Protein AF-W2TPI1-F1 (afdb_monomer_lite)

pLDDT: mean 89.03, std 9.7, range [40.72, 98.31]

Structure (mmCIF, N/CA/C/O backbone):
data_AF-W2TPI1-F1
#
_entry.id   AF-W2TPI1-F1
#
loop_
_atom_site.group_PDB
_atom_site.id
_atom_site.type_symbol
_atom_site.label_atom_id
_atom_site.label_alt_id
_atom_site.label_comp_id
_atom_site.label_asym_id
_atom_site.label_entity_id
_atom_site.label_seq_id
_atom_site.pdbx_PDB_ins_code
_atom_site.Cartn_x
_atom_site.Cartn_y
_atom_site.Cartn_z
_atom_site.occupancy
_atom_site.B_iso_or_equiv
_atom_site.auth_seq_id
_atom_site.auth_comp_id
_atom_site.auth_asym_id
_atom_site.auth_atom_id
_atom_site.pdbx_PDB_model_num
ATOM 1 N N . MET A 1 1 ? 25.985 5.304 -14.862 1.00 40.72 1 MET A N 1
ATOM 2 C CA . MET A 1 1 ? 26.281 6.284 -15.932 1.00 40.72 1 MET A CA 1
ATOM 3 C C . MET A 1 1 ? 27.671 6.125 -16.573 1.00 40.72 1 MET A C 1
ATOM 5 O O . MET A 1 1 ? 27.914 6.793 -17.560 1.00 40.72 1 MET A O 1
ATOM 9 N N . TYR A 1 2 ? 28.549 5.212 -16.125 1.00 42.78 2 TYR A N 1
ATOM 10 C CA . TYR A 1 2 ? 29.905 5.046 -16.693 1.00 42.78 2 TYR A CA 1
ATOM 11 C C . TYR A 1 2 ? 30.024 4.114 -17.921 1.00 42.78 2 TYR A C 1
ATOM 13 O O . TYR A 1 2 ? 31.105 3.983 -18.478 1.00 42.78 2 TYR A O 1
ATOM 21 N N . ASN A 1 3 ? 28.937 3.474 -18.370 1.00 53.00 3 ASN A N 1
ATOM 22 C CA . ASN A 1 3 ? 28.999 2.427 -19.406 1.00 53.00 3 ASN A CA 1
ATOM 23 C C . ASN A 1 3 ? 28.852 2.950 -20.853 1.00 53.00 3 ASN A C 1
ATOM 25 O O . ASN A 1 3 ? 29.109 2.226 -21.812 1.00 53.00 3 ASN A O 1
ATOM 29 N N . SER A 1 4 ? 28.423 4.204 -21.024 1.00 52.28 4 SER A N 1
ATOM 30 C CA . SER A 1 4 ? 28.173 4.788 -22.349 1.00 52.28 4 SER A CA 1
ATOM 31 C C . SER A 1 4 ? 29.467 5.218 -23.049 1.00 52.28 4 SER A C 1
ATOM 33 O O . SER A 1 4 ? 29.593 5.054 -24.251 1.00 52.28 4 SER A O 1
ATOM 35 N N . GLN A 1 5 ? 30.466 5.716 -22.314 1.00 49.81 5 GLN A N 1
ATOM 36 C CA . GLN A 1 5 ? 31.722 6.196 -22.912 1.00 49.81 5 GLN A CA 1
ATOM 37 C C . GLN A 1 5 ? 32.526 5.052 -23.562 1.00 49.81 5 GLN A C 1
ATOM 39 O O . GLN A 1 5 ? 32.970 5.167 -24.698 1.00 49.81 5 GLN A O 1
ATOM 44 N N . SER A 1 6 ? 32.618 3.912 -22.867 1.00 59.62 6 SER A N 1
ATOM 45 C CA . SER A 1 6 ? 33.344 2.716 -23.322 1.00 59.62 6 SER A CA 1
ATOM 46 C C . SER A 1 6 ? 32.688 2.034 -24.532 1.00 59.62 6 SER A C 1
ATOM 48 O O . SER A 1 6 ? 33.372 1.431 -25.356 1.00 59.62 6 SER A O 1
ATOM 50 N N . THR A 1 7 ? 31.368 2.163 -24.684 1.00 63.44 7 THR A N 1
ATOM 51 C CA . THR A 1 7 ? 30.638 1.612 -25.836 1.00 63.44 7 THR A CA 1
ATOM 52 C C . THR A 1 7 ? 30.792 2.480 -27.086 1.00 63.44 7 THR A C 1
ATOM 54 O O . THR A 1 7 ? 30.913 1.933 -28.180 1.00 63.44 7 THR A O 1
ATOM 57 N N . TYR A 1 8 ? 30.877 3.807 -26.940 1.00 63.84 8 TYR A N 1
ATOM 58 C CA . TYR A 1 8 ? 31.190 4.704 -28.058 1.00 63.84 8 TYR A CA 1
ATOM 59 C C . TYR A 1 8 ? 32.631 4.544 -28.557 1.00 63.84 8 TYR A C 1
ATOM 61 O O . TYR A 1 8 ? 32.827 4.460 -29.766 1.00 63.84 8 TYR A O 1
ATOM 69 N N . GLU A 1 9 ? 33.622 4.446 -27.663 1.00 70.31 9 GLU A N 1
ATOM 70 C CA . GLU A 1 9 ? 35.022 4.197 -28.056 1.00 70.31 9 GLU A CA 1
ATOM 71 C C . GLU A 1 9 ? 35.162 2.875 -28.825 1.00 70.31 9 GLU A C 1
ATOM 73 O O . GLU A 1 9 ? 35.742 2.840 -29.909 1.00 70.31 9 GLU A O 1
ATOM 78 N N . SER A 1 10 ? 34.506 1.813 -28.347 1.00 78.88 10 SER A N 1
ATOM 79 C CA . SER A 1 10 ? 34.467 0.528 -29.051 1.00 78.88 10 SER A CA 1
ATOM 80 C C . SER A 1 10 ? 33.809 0.617 -30.436 1.00 78.88 10 SER A C 1
ATOM 82 O O . SER A 1 10 ? 34.256 -0.055 -31.366 1.00 78.88 10 SER A O 1
ATOM 84 N N . LEU A 1 11 ? 32.766 1.438 -30.605 1.00 80.25 11 LEU A N 1
ATOM 85 C CA . LEU A 1 11 ? 32.102 1.621 -31.897 1.00 80.25 11 LEU A CA 1
ATOM 86 C C . LEU A 1 11 ? 32.996 2.379 -32.889 1.00 80.25 11 LEU A C 1
ATOM 88 O O . LEU A 1 11 ? 33.041 2.027 -34.068 1.00 80.25 11 LEU A O 1
ATOM 92 N N . VAL A 1 12 ? 33.742 3.380 -32.411 1.00 84.19 12 VAL A N 1
ATOM 93 C CA . VAL A 1 12 ? 34.723 4.117 -33.222 1.00 84.19 12 VAL A CA 1
ATOM 94 C C . VAL A 1 12 ? 35.817 3.175 -33.721 1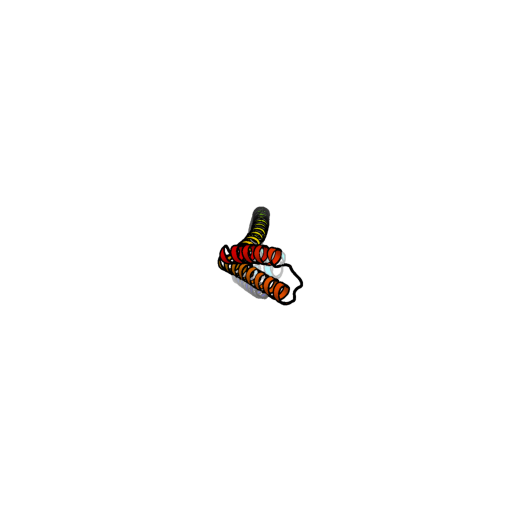.00 84.19 12 VAL A C 1
ATOM 96 O O . VAL A 1 12 ? 36.106 3.180 -34.917 1.00 84.19 12 VAL A O 1
ATOM 99 N N . ASP A 1 13 ? 36.348 2.301 -32.867 1.00 86.69 13 ASP A N 1
ATOM 100 C CA . ASP A 1 13 ? 37.354 1.310 -33.271 1.00 86.69 13 ASP A CA 1
ATOM 101 C C . ASP A 1 13 ? 36.824 0.349 -34.347 1.00 86.69 13 ASP A C 1
ATOM 103 O O . ASP A 1 13 ? 37.521 0.021 -35.311 1.00 86.69 13 ASP A O 1
ATOM 107 N N . VAL A 1 14 ? 35.564 -0.081 -34.239 1.00 87.12 14 VAL A N 1
ATOM 108 C CA . VAL A 1 14 ? 34.909 -0.929 -35.250 1.00 87.12 14 VAL A CA 1
ATOM 109 C C . VAL A 1 14 ? 34.737 -0.187 -36.582 1.00 87.12 14 VAL A C 1
ATOM 111 O O . VAL A 1 14 ? 34.991 -0.766 -37.647 1.00 87.12 14 VAL A O 1
ATOM 114 N N . CYS A 1 15 ? 34.352 1.090 -36.546 1.00 88.06 15 CYS A N 1
ATOM 115 C CA . CYS A 1 15 ? 34.241 1.939 -37.733 1.00 88.06 15 CYS A CA 1
ATOM 116 C C . CYS A 1 15 ? 35.604 2.155 -38.404 1.00 88.06 15 CYS A C 1
ATOM 118 O O . CYS A 1 15 ? 35.722 1.976 -39.616 1.00 88.06 15 CYS A O 1
ATOM 120 N N . VAL A 1 16 ? 36.646 2.465 -37.626 1.00 88.88 16 VAL A N 1
ATOM 121 C CA . VAL A 1 16 ? 38.017 2.667 -38.123 1.00 88.88 16 VAL A CA 1
ATOM 122 C C . VAL A 1 16 ? 38.559 1.388 -38.756 1.00 88.88 16 VAL A C 1
ATOM 124 O O . VAL A 1 16 ? 39.094 1.429 -39.862 1.00 88.88 16 VAL A O 1
ATOM 127 N N . ASN A 1 17 ? 38.361 0.232 -38.122 1.00 88.62 17 ASN A N 1
ATOM 128 C CA . ASN A 1 17 ? 38.777 -1.054 -38.685 1.00 88.62 17 ASN A CA 1
ATOM 129 C C . ASN A 1 17 ? 38.055 -1.375 -40.004 1.00 88.62 17 ASN A C 1
ATOM 131 O O . ASN A 1 17 ? 38.678 -1.853 -40.954 1.00 88.62 17 ASN A O 1
ATOM 135 N N . SER A 1 18 ? 36.760 -1.060 -40.093 1.00 87.88 18 SER A N 1
ATOM 136 C CA . SER A 1 18 ? 35.960 -1.256 -41.310 1.00 87.88 18 SER A CA 1
ATOM 137 C C . SER A 1 18 ? 36.379 -0.305 -42.436 1.00 87.88 18 SER A C 1
ATOM 139 O O . SER A 1 18 ? 36.497 -0.720 -43.591 1.00 87.88 18 SER A O 1
ATOM 141 N N . ALA A 1 19 ? 36.673 0.956 -42.112 1.00 89.06 19 ALA A N 1
ATOM 142 C CA . ALA A 1 19 ? 37.216 1.925 -43.059 1.00 89.06 19 ALA A CA 1
ATOM 143 C C . ALA A 1 19 ? 38.597 1.491 -43.568 1.00 89.06 19 ALA A C 1
ATOM 145 O O . ALA A 1 19 ? 38.832 1.456 -44.775 1.00 89.06 19 ALA A O 1
ATOM 146 N N . MET A 1 20 ? 39.487 1.063 -42.669 1.00 88.75 20 MET A N 1
ATOM 147 C CA . MET A 1 20 ? 40.827 0.586 -43.018 1.00 88.75 20 MET A CA 1
ATOM 148 C C . MET A 1 20 ? 40.798 -0.668 -43.895 1.00 88.75 20 MET A C 1
ATOM 150 O O . MET A 1 20 ? 41.631 -0.799 -44.791 1.00 88.75 20 MET A O 1
ATOM 154 N N . ALA A 1 21 ? 39.839 -1.575 -43.691 1.00 88.25 21 ALA A N 1
ATOM 155 C CA . ALA A 1 21 ? 39.650 -2.735 -44.561 1.00 88.25 21 ALA A CA 1
ATOM 156 C C . ALA A 1 21 ? 39.280 -2.327 -45.999 1.00 88.25 21 ALA A C 1
ATOM 158 O O . ALA A 1 21 ? 39.841 -2.873 -46.948 1.00 88.25 21 ALA A O 1
ATOM 159 N N . ASN A 1 22 ? 38.406 -1.327 -46.163 1.00 85.94 22 ASN A N 1
ATOM 160 C CA . ASN A 1 22 ? 38.060 -0.778 -47.477 1.00 85.94 22 ASN A CA 1
ATOM 161 C C . ASN A 1 22 ? 39.264 -0.081 -48.131 1.00 85.94 22 ASN A C 1
ATOM 163 O O . ASN A 1 22 ? 39.598 -0.377 -49.277 1.00 85.94 22 ASN A O 1
ATOM 167 N N . ILE A 1 23 ? 39.9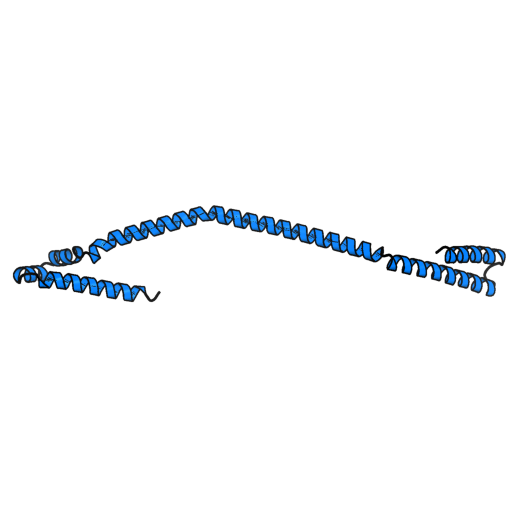67 0.777 -47.386 1.00 89.56 23 ILE A N 1
ATOM 168 C CA . ILE A 1 23 ? 41.138 1.532 -47.864 1.00 89.56 23 ILE A CA 1
ATOM 169 C C . ILE A 1 23 ? 42.262 0.593 -48.332 1.00 89.56 23 ILE A C 1
ATOM 171 O O . ILE A 1 23 ? 42.881 0.845 -49.361 1.00 89.56 23 ILE A O 1
ATOM 175 N N . ARG A 1 24 ? 42.493 -0.533 -47.641 1.00 89.44 24 ARG A N 1
ATOM 176 C CA . ARG A 1 24 ? 43.513 -1.534 -48.022 1.00 89.44 24 ARG A CA 1
ATOM 177 C C . ARG A 1 24 ? 43.285 -2.176 -49.393 1.00 89.44 24 ARG A C 1
ATOM 179 O O . ARG A 1 24 ? 44.235 -2.706 -49.959 1.00 89.44 24 ARG A O 1
ATOM 186 N N . SER A 1 25 ? 42.056 -2.157 -49.905 1.00 89.25 25 SER A N 1
ATOM 187 C CA . SER A 1 25 ? 41.711 -2.714 -51.220 1.00 89.25 25 SER A CA 1
ATOM 188 C C . SER A 1 25 ? 41.779 -1.699 -52.371 1.00 89.25 25 SER A C 1
ATOM 190 O O . SER A 1 25 ? 41.580 -2.079 -53.524 1.00 89.25 25 SER A O 1
ATOM 192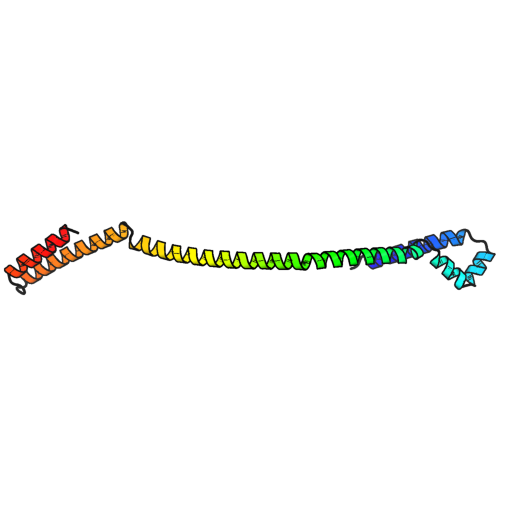 N N . MET A 1 26 ? 42.063 -0.423 -52.083 1.00 90.94 26 MET A N 1
ATOM 193 C CA . MET A 1 26 ? 42.087 0.655 -53.078 1.00 90.94 26 MET A CA 1
ATOM 194 C C . MET A 1 26 ? 43.442 0.772 -53.788 1.00 90.94 26 MET A C 1
ATOM 196 O O . MET A 1 26 ? 44.493 0.472 -53.222 1.00 90.94 26 MET A O 1
ATOM 200 N N . THR A 1 27 ? 43.429 1.250 -55.035 1.00 92.31 27 THR A N 1
ATOM 201 C CA . THR A 1 27 ? 44.655 1.525 -55.807 1.00 92.31 27 THR A CA 1
ATOM 202 C C . THR A 1 27 ? 45.313 2.843 -55.389 1.00 92.31 27 THR A C 1
ATOM 204 O O . THR A 1 27 ? 44.681 3.702 -54.780 1.00 92.31 27 THR A O 1
ATOM 207 N N . THR A 1 28 ? 46.581 3.054 -55.755 1.00 89.44 28 THR A N 1
ATOM 208 C CA . THR A 1 28 ? 47.329 4.285 -55.429 1.00 89.44 28 THR A CA 1
ATOM 209 C C . THR A 1 28 ? 46.645 5.556 -55.943 1.00 89.44 28 THR A C 1
ATOM 211 O O . THR A 1 28 ? 46.597 6.550 -55.224 1.00 89.44 28 THR A O 1
ATOM 214 N N . ASP A 1 29 ? 46.045 5.518 -57.135 1.00 89.88 29 ASP A N 1
ATOM 215 C CA . ASP A 1 29 ? 45.293 6.654 -57.686 1.00 89.88 29 ASP A CA 1
ATOM 216 C C . ASP A 1 29 ? 44.022 6.939 -56.876 1.00 89.88 29 ASP A C 1
ATOM 218 O O . ASP A 1 29 ? 43.716 8.089 -56.569 1.00 89.88 29 ASP A O 1
ATOM 222 N N . GLN A 1 30 ? 43.317 5.887 -56.451 1.00 88.31 30 GLN A N 1
ATOM 223 C CA . GLN A 1 30 ? 42.147 6.005 -55.582 1.00 88.31 30 GLN A CA 1
ATOM 224 C C . GLN A 1 30 ? 42.516 6.484 -54.175 1.00 88.31 30 GLN A C 1
ATOM 226 O O . GLN A 1 30 ? 41.726 7.186 -53.555 1.00 88.31 30 GLN A O 1
ATOM 231 N N . LEU A 1 31 ? 43.680 6.115 -53.647 1.00 89.69 31 LEU A N 1
ATOM 232 C CA . LEU A 1 31 ? 44.157 6.593 -52.349 1.00 89.69 31 LEU A CA 1
ATOM 233 C C . LEU A 1 31 ? 44.565 8.067 -52.411 1.00 89.69 31 LEU A C 1
ATOM 235 O O . LEU A 1 31 ? 44.220 8.821 -51.507 1.00 89.69 31 LEU A O 1
ATOM 239 N N . ASN A 1 32 ? 45.225 8.492 -53.493 1.00 90.06 32 ASN A N 1
ATOM 240 C CA . ASN A 1 32 ? 45.526 9.904 -53.733 1.00 90.06 32 ASN A CA 1
ATOM 241 C C . ASN A 1 32 ? 44.241 10.730 -53.861 1.00 90.06 32 ASN A C 1
ATOM 243 O O . ASN A 1 32 ? 44.110 11.762 -53.209 1.00 90.06 32 ASN A O 1
ATOM 247 N N . ASP A 1 33 ? 43.258 10.250 -54.623 1.00 90.44 33 ASP A N 1
ATOM 248 C CA . ASP A 1 33 ? 41.952 10.908 -54.723 1.00 90.44 33 ASP A CA 1
ATOM 249 C C . ASP A 1 33 ? 41.236 10.949 -53.359 1.00 90.44 33 ASP A C 1
ATOM 251 O O . ASP A 1 33 ? 40.680 11.973 -52.987 1.00 90.44 33 ASP A O 1
ATOM 255 N N . LEU A 1 34 ? 41.314 9.889 -52.542 1.00 90.19 34 LEU A N 1
ATOM 256 C CA . LEU A 1 34 ? 40.757 9.902 -51.179 1.00 90.19 34 LEU A CA 1
ATOM 257 C C . LEU A 1 34 ? 41.440 10.930 -50.263 1.00 90.19 34 LEU A C 1
ATOM 259 O O . LEU A 1 34 ? 40.772 11.541 -49.436 1.00 90.19 34 LEU A O 1
ATOM 263 N N . LEU A 1 35 ? 42.761 11.092 -50.390 1.00 89.38 35 LEU A N 1
ATOM 264 C CA . LEU A 1 35 ? 43.565 11.972 -49.540 1.00 89.38 35 LEU A CA 1
ATOM 265 C C . LEU A 1 35 ? 43.328 13.455 -49.845 1.00 89.38 35 LEU A C 1
ATOM 267 O O . LEU A 1 35 ? 43.373 14.281 -48.936 1.00 89.38 35 LEU A O 1
ATOM 271 N N . TYR A 1 36 ? 43.084 13.791 -51.114 1.00 92.12 36 TYR A N 1
ATOM 272 C CA . TYR A 1 36 ? 42.937 15.177 -51.566 1.00 92.12 36 TYR A CA 1
ATOM 273 C C . TYR A 1 36 ? 41.482 15.602 -51.819 1.00 92.12 36 TYR A C 1
ATOM 275 O O . TYR A 1 36 ? 41.228 16.792 -52.003 1.00 92.12 36 TYR A O 1
ATOM 283 N N . ASN A 1 37 ? 40.521 14.671 -51.799 1.00 92.88 37 ASN A N 1
ATOM 284 C CA . ASN A 1 37 ? 39.098 14.952 -51.988 1.00 92.88 37 ASN A CA 1
ATOM 285 C C . ASN A 1 37 ? 38.285 14.635 -50.723 1.00 92.88 37 ASN A C 1
ATOM 287 O O . ASN A 1 37 ? 37.849 13.504 -50.491 1.00 92.88 37 ASN A O 1
ATOM 291 N N . GLU A 1 38 ? 38.016 15.672 -49.930 1.00 90.31 38 GLU A N 1
ATOM 292 C CA . GLU A 1 38 ? 37.250 15.575 -48.682 1.00 90.31 38 GLU A CA 1
ATOM 293 C C . GLU A 1 38 ? 35.827 15.029 -48.895 1.00 90.31 38 GLU A C 1
ATOM 295 O O . GLU A 1 38 ? 35.328 14.253 -48.083 1.00 90.31 38 GLU A O 1
ATOM 300 N N . SER A 1 39 ? 35.177 15.349 -50.021 1.00 91.75 39 SER A N 1
ATOM 301 C CA . SER A 1 39 ? 33.839 14.825 -50.333 1.00 91.75 39 SER A CA 1
ATOM 302 C C . SER A 1 39 ? 33.856 13.310 -50.534 1.00 91.75 39 SER A C 1
ATOM 304 O O . SER A 1 39 ? 32.947 12.613 -50.081 1.00 91.75 39 SER A O 1
ATOM 306 N N . ARG A 1 40 ? 34.913 12.785 -51.162 1.00 88.00 40 ARG A N 1
ATOM 307 C CA . ARG A 1 40 ? 35.101 11.344 -51.349 1.00 88.00 40 ARG A CA 1
ATOM 308 C C . ARG A 1 40 ? 35.420 10.639 -50.034 1.00 88.00 40 ARG A C 1
ATOM 310 O O . ARG A 1 40 ? 34.917 9.542 -49.801 1.00 88.00 40 ARG A O 1
ATOM 317 N N . PHE A 1 41 ? 36.213 11.273 -49.171 1.00 88.75 41 PHE A N 1
ATOM 318 C CA . PHE A 1 41 ? 36.484 10.773 -47.825 1.00 88.75 41 PHE A CA 1
ATOM 319 C C . PHE A 1 41 ? 35.207 10.708 -46.973 1.00 88.75 41 PHE A C 1
ATOM 321 O O . PHE A 1 41 ? 34.898 9.654 -46.420 1.00 88.75 41 PHE A O 1
ATOM 328 N N . ASN A 1 42 ? 34.413 11.780 -46.946 1.00 89.38 42 ASN A N 1
ATOM 329 C CA . ASN A 1 42 ? 33.133 11.807 -46.233 1.00 89.38 42 ASN A CA 1
ATOM 330 C C . ASN A 1 42 ? 32.147 10.775 -46.798 1.00 89.38 42 ASN A C 1
ATOM 332 O O . ASN A 1 42 ? 31.510 10.058 -46.035 1.00 89.38 42 ASN A O 1
ATOM 336 N N . GLY A 1 43 ? 32.102 10.603 -48.123 1.00 88.94 43 GLY A N 1
ATOM 337 C CA . GLY A 1 43 ? 31.295 9.558 -48.754 1.00 88.94 43 GLY A CA 1
ATOM 338 C C . GLY A 1 43 ? 31.704 8.138 -48.343 1.00 88.94 43 GLY A C 1
ATOM 339 O O . GLY A 1 43 ? 30.840 7.283 -48.157 1.00 88.94 43 GLY A O 1
ATOM 340 N N . LEU A 1 44 ? 33.004 7.876 -48.149 1.00 89.25 44 LEU A N 1
ATOM 341 C CA . LEU A 1 44 ? 33.477 6.599 -47.606 1.00 89.25 44 LEU A CA 1
ATOM 342 C C . LEU A 1 44 ? 32.985 6.400 -46.168 1.00 89.25 44 LEU A C 1
ATOM 344 O O . LEU A 1 44 ? 32.492 5.319 -45.850 1.00 89.25 44 LEU A O 1
ATOM 348 N N . VAL A 1 45 ? 33.085 7.430 -45.326 1.00 88.56 45 VAL A N 1
ATOM 349 C CA . VAL A 1 45 ? 32.605 7.402 -43.937 1.00 88.56 45 VAL A CA 1
ATOM 350 C C . VAL A 1 45 ? 31.092 7.148 -43.892 1.00 88.56 45 VAL A C 1
ATOM 352 O O . VAL A 1 45 ? 30.657 6.208 -43.232 1.00 88.56 45 VAL A O 1
ATOM 355 N N . ASP A 1 46 ? 30.295 7.873 -44.674 1.00 89.00 46 ASP A N 1
ATOM 356 C CA . ASP A 1 46 ? 28.837 7.696 -44.747 1.00 89.00 46 ASP A CA 1
ATOM 357 C C . ASP A 1 46 ? 28.423 6.325 -45.310 1.00 89.00 46 ASP A C 1
ATOM 359 O O . ASP A 1 46 ? 27.362 5.791 -44.975 1.00 89.00 46 ASP A O 1
ATOM 363 N N . SER A 1 47 ? 29.265 5.724 -46.158 1.00 87.75 47 SER A N 1
ATOM 364 C CA . SER A 1 47 ? 29.027 4.386 -46.709 1.00 87.75 47 SER A CA 1
ATOM 365 C C . SER A 1 47 ? 29.265 3.256 -45.703 1.00 87.75 47 SER A C 1
ATOM 367 O O . SER A 1 47 ? 28.827 2.126 -45.947 1.00 87.75 47 SER A O 1
ATOM 369 N N . LEU A 1 48 ? 29.934 3.536 -44.575 1.00 90.56 48 LEU A N 1
ATOM 370 C CA . LEU A 1 48 ? 30.189 2.529 -43.553 1.00 90.56 48 LEU A CA 1
ATOM 371 C C . LEU A 1 48 ? 28.855 2.008 -42.999 1.00 90.56 48 LEU A C 1
ATOM 373 O O . LEU A 1 48 ? 28.002 2.797 -42.581 1.00 90.56 48 LEU A O 1
ATOM 377 N N . PRO A 1 49 ? 28.659 0.679 -42.943 1.00 87.19 49 PRO A N 1
ATOM 378 C CA . PRO A 1 49 ? 27.393 0.094 -42.515 1.00 87.19 49 PRO A CA 1
ATOM 379 C C . PRO A 1 49 ? 27.019 0.505 -41.090 1.00 87.19 49 PRO A C 1
ATOM 381 O O . PRO A 1 49 ? 25.837 0.679 -40.811 1.00 87.19 49 PRO A O 1
ATOM 384 N N . GLN A 1 50 ? 28.019 0.719 -40.230 1.00 87.19 50 GLN A N 1
ATOM 385 C CA . GLN A 1 50 ? 27.837 1.191 -38.861 1.00 87.19 50 GLN A CA 1
ATOM 386 C C . GLN A 1 50 ? 27.263 2.606 -38.809 1.00 87.19 50 GLN A C 1
ATOM 388 O O . GLN A 1 50 ? 26.432 2.877 -37.963 1.00 87.19 50 GLN A O 1
ATOM 393 N N . ILE A 1 51 ? 27.677 3.510 -39.701 1.00 88.00 51 ILE A N 1
ATOM 394 C CA . ILE A 1 51 ? 27.175 4.892 -39.726 1.00 88.00 51 ILE A CA 1
ATOM 395 C C . ILE A 1 51 ? 25.798 4.936 -40.386 1.00 88.00 51 ILE A C 1
ATOM 397 O O . ILE A 1 51 ? 24.889 5.611 -39.903 1.00 88.00 51 ILE A O 1
ATOM 401 N N . ARG A 1 52 ? 25.608 4.139 -41.439 1.00 89.81 52 ARG A N 1
ATOM 402 C CA . ARG A 1 52 ? 24.338 4.045 -42.160 1.00 89.81 52 ARG A CA 1
ATOM 403 C C . ARG A 1 52 ? 23.210 3.424 -41.326 1.00 89.81 52 ARG A C 1
ATOM 405 O O . ARG A 1 52 ? 22.049 3.731 -41.585 1.00 89.81 52 ARG A O 1
ATOM 412 N N . SER A 1 53 ? 23.512 2.555 -40.355 1.00 89.25 53 SER A N 1
ATOM 413 C CA . SER A 1 53 ? 22.491 1.934 -39.495 1.00 89.25 53 SER A CA 1
ATOM 414 C C . SER A 1 53 ? 22.009 2.845 -38.360 1.00 89.25 53 SER A C 1
ATOM 416 O O . SER A 1 53 ? 20.852 2.727 -37.951 1.00 89.25 53 SER A O 1
ATOM 418 N N . LEU A 1 54 ? 22.827 3.806 -37.907 1.00 89.00 54 LEU A N 1
ATOM 419 C CA . LEU A 1 54 ? 22.509 4.677 -36.765 1.00 89.00 54 LEU A CA 1
ATOM 420 C C . LEU A 1 54 ? 21.174 5.430 -36.887 1.00 89.00 54 LEU A C 1
ATOM 422 O O . LEU A 1 54 ? 20.439 5.461 -35.898 1.00 89.00 54 LEU A O 1
ATOM 426 N N . PRO A 1 55 ? 20.799 6.032 -38.037 1.00 90.94 55 PRO A N 1
ATOM 427 C CA . PRO A 1 55 ? 19.506 6.701 -38.158 1.00 90.94 55 PRO A CA 1
ATOM 428 C C . PRO A 1 55 ? 18.331 5.740 -37.951 1.00 90.94 55 PRO A C 1
ATOM 430 O O . PRO A 1 55 ? 17.381 6.083 -37.253 1.00 90.94 55 PRO A O 1
ATOM 433 N N . THR A 1 56 ? 18.429 4.519 -38.487 1.00 93.38 56 THR A N 1
ATOM 434 C CA . THR A 1 56 ? 17.380 3.495 -38.352 1.00 93.38 56 THR A CA 1
ATOM 435 C C . THR A 1 56 ? 17.285 2.992 -36.913 1.00 93.38 56 THR A C 1
ATOM 437 O O . THR A 1 56 ? 16.192 2.887 -36.363 1.00 93.38 56 THR A O 1
ATOM 440 N N . GLU A 1 57 ? 18.422 2.724 -36.269 1.00 91.81 57 GLU A N 1
ATOM 441 C CA . GLU A 1 57 ? 18.470 2.319 -34.859 1.00 91.81 57 GLU A CA 1
ATOM 442 C C . GLU A 1 57 ? 17.908 3.410 -33.941 1.00 91.81 57 GLU A C 1
ATOM 444 O O . GLU A 1 57 ? 17.137 3.126 -33.020 1.00 91.81 57 GLU A O 1
ATOM 449 N N . ARG A 1 58 ? 18.230 4.676 -34.228 1.00 94.50 58 ARG A N 1
ATOM 450 C CA . ARG A 1 58 ? 17.678 5.830 -33.518 1.00 94.50 58 ARG A CA 1
ATOM 451 C C . ARG A 1 58 ? 16.163 5.905 -33.674 1.00 94.50 58 ARG A C 1
ATOM 453 O O . ARG A 1 58 ? 15.469 6.085 -32.676 1.00 94.50 58 ARG A O 1
ATOM 460 N N . GLU A 1 59 ? 15.642 5.788 -34.891 1.00 96.69 59 GLU A N 1
ATOM 461 C CA . GLU A 1 59 ? 14.197 5.807 -35.140 1.00 96.69 59 GLU A CA 1
ATOM 462 C C . GLU A 1 59 ? 13.485 4.641 -34.451 1.00 96.69 59 GLU A C 1
ATOM 464 O O . GLU A 1 59 ? 12.459 4.853 -33.804 1.00 96.69 59 GLU A O 1
ATOM 469 N N . ALA A 1 60 ? 14.060 3.436 -34.500 1.00 95.38 60 ALA A N 1
ATOM 470 C CA . ALA A 1 60 ? 13.537 2.271 -33.793 1.00 95.38 60 ALA A CA 1
ATOM 471 C C . ALA A 1 60 ? 13.496 2.500 -32.272 1.00 95.38 60 ALA A C 1
ATOM 473 O O . ALA A 1 60 ? 12.473 2.243 -31.633 1.00 95.38 60 ALA A O 1
ATOM 474 N N . GLY A 1 61 ? 14.567 3.056 -31.695 1.00 95.88 61 GLY A N 1
ATOM 475 C CA . GLY A 1 61 ? 14.628 3.403 -30.275 1.00 95.88 61 GLY A CA 1
ATOM 476 C C . GLY A 1 61 ? 13.612 4.478 -29.881 1.00 95.88 61 GLY A C 1
ATOM 477 O O . GLY A 1 61 ? 12.952 4.358 -28.847 1.00 95.88 61 GLY A O 1
ATOM 478 N N . LEU A 1 62 ? 13.424 5.501 -30.719 1.00 97.19 62 LEU A N 1
ATOM 479 C CA . LEU A 1 62 ? 12.410 6.537 -30.506 1.00 97.19 62 LEU A CA 1
ATOM 480 C C . LEU A 1 62 ? 10.991 5.965 -30.579 1.00 97.19 62 LEU A C 1
ATOM 482 O O . LEU A 1 62 ? 10.169 6.270 -29.716 1.00 97.19 62 LEU A O 1
ATOM 486 N N . ALA A 1 63 ? 10.705 5.109 -31.561 1.00 97.38 63 ALA A N 1
ATOM 487 C CA . ALA A 1 63 ? 9.407 4.457 -31.703 1.00 97.38 63 ALA A CA 1
ATOM 488 C C . ALA A 1 63 ? 9.097 3.544 -30.505 1.00 97.38 63 ALA A C 1
ATOM 490 O O . ALA A 1 63 ? 7.985 3.578 -29.969 1.00 97.38 63 ALA A O 1
ATOM 491 N N . GLN A 1 64 ? 10.089 2.779 -30.037 1.00 97.19 64 GLN A N 1
ATOM 492 C CA . GLN A 1 64 ? 9.962 1.944 -28.843 1.00 97.19 64 GLN A CA 1
ATOM 493 C C . GLN A 1 64 ? 9.714 2.791 -27.592 1.00 97.19 64 GLN A C 1
ATOM 495 O O . GLN A 1 64 ? 8.791 2.505 -26.830 1.00 97.19 64 GLN A O 1
ATOM 500 N N . ASN A 1 65 ? 10.513 3.839 -27.376 1.00 97.50 65 ASN A N 1
ATOM 501 C CA . ASN A 1 65 ? 10.361 4.720 -26.222 1.00 97.50 65 ASN A CA 1
ATOM 502 C C . ASN A 1 65 ? 8.983 5.394 -26.214 1.00 97.50 65 ASN A C 1
ATOM 504 O O . ASN A 1 65 ? 8.304 5.378 -25.190 1.00 97.50 65 ASN A O 1
ATOM 508 N N . LYS A 1 66 ? 8.540 5.897 -27.372 1.00 97.81 66 LYS A N 1
ATOM 509 C CA . LYS A 1 66 ? 7.213 6.491 -27.542 1.00 97.81 66 LYS A CA 1
ATOM 510 C C . LYS A 1 66 ? 6.104 5.493 -27.215 1.00 97.81 66 LYS A C 1
ATOM 512 O O . LYS A 1 66 ? 5.229 5.815 -26.421 1.00 97.81 66 LYS A O 1
ATOM 517 N N . SER A 1 67 ? 6.181 4.276 -27.750 1.00 97.50 67 SER A N 1
ATOM 518 C CA . SER A 1 67 ? 5.184 3.228 -27.484 1.00 97.50 67 SER A CA 1
ATOM 519 C C . SER A 1 67 ? 5.116 2.870 -25.994 1.00 97.50 67 SER A C 1
ATOM 521 O O . SER A 1 67 ? 4.032 2.714 -25.435 1.00 97.50 67 SER A O 1
ATOM 523 N N . LEU A 1 68 ? 6.271 2.778 -25.323 1.00 97.75 68 LEU A N 1
ATOM 524 C CA . LEU A 1 68 ? 6.336 2.536 -23.879 1.00 97.75 68 LEU A CA 1
ATOM 525 C C . LEU A 1 68 ? 5.759 3.704 -23.075 1.00 97.75 68 LEU A C 1
ATOM 527 O O . LEU A 1 68 ? 5.041 3.478 -22.102 1.00 97.75 68 LEU A O 1
ATOM 531 N N . ALA A 1 69 ? 6.048 4.944 -23.472 1.00 97.75 69 ALA A N 1
ATOM 532 C CA . ALA A 1 69 ? 5.501 6.132 -22.827 1.00 97.75 69 ALA A CA 1
ATOM 533 C C . ALA A 1 69 ? 3.974 6.197 -22.975 1.00 97.75 69 ALA A C 1
ATOM 535 O O . ALA A 1 69 ? 3.274 6.407 -21.988 1.00 97.75 69 ALA A O 1
ATOM 536 N N . GLU A 1 70 ? 3.451 5.944 -24.175 1.00 97.25 70 GLU A N 1
ATOM 537 C CA . GLU A 1 70 ? 2.010 5.889 -24.443 1.00 97.25 70 GLU A CA 1
ATOM 538 C C . GLU A 1 70 ? 1.327 4.783 -23.634 1.00 97.25 70 GLU A C 1
ATOM 540 O O . GLU A 1 70 ? 0.290 5.021 -23.014 1.00 97.25 70 GLU A O 1
ATOM 545 N N . TRP A 1 71 ? 1.929 3.592 -23.566 1.00 97.50 71 TRP A N 1
ATOM 546 C CA . TRP A 1 71 ? 1.407 2.504 -22.744 1.00 97.50 71 TRP A CA 1
ATOM 547 C C . TRP A 1 71 ? 1.398 2.865 -21.253 1.00 97.50 71 TRP A C 1
ATOM 549 O O . TRP A 1 71 ? 0.384 2.656 -20.585 1.00 97.50 71 TRP A O 1
ATOM 559 N N . ASN A 1 72 ? 2.482 3.453 -20.737 1.00 97.00 72 ASN A N 1
ATOM 560 C CA . ASN A 1 72 ? 2.568 3.902 -19.345 1.00 97.00 72 ASN A CA 1
ATOM 561 C C . ASN A 1 72 ? 1.486 4.942 -19.017 1.00 97.00 72 ASN A C 1
ATOM 563 O O . ASN A 1 72 ? 0.794 4.804 -18.007 1.00 97.00 72 ASN A O 1
ATOM 567 N N . LEU A 1 73 ? 1.296 5.939 -19.888 1.00 97.06 73 LEU A N 1
ATOM 568 C CA . LEU A 1 73 ? 0.245 6.952 -19.741 1.00 97.06 73 LEU A CA 1
ATOM 569 C C . LEU A 1 73 ? -1.155 6.325 -19.779 1.00 97.06 73 LEU A C 1
ATOM 571 O O . LEU A 1 73 ? -2.021 6.694 -18.990 1.00 97.06 73 LEU A O 1
ATOM 575 N N . ALA A 1 74 ? -1.376 5.322 -20.631 1.00 96.75 74 ALA A N 1
ATOM 576 C CA . ALA A 1 74 ? -2.647 4.602 -20.683 1.00 96.75 74 ALA A CA 1
ATOM 577 C C . ALA A 1 74 ? -2.940 3.794 -19.402 1.00 96.75 74 ALA A C 1
ATOM 579 O O . ALA A 1 74 ? -4.107 3.575 -19.068 1.00 96.75 74 ALA A O 1
ATOM 580 N N . GLN A 1 75 ? -1.912 3.359 -18.660 1.00 97.25 75 GLN A N 1
ATOM 581 C CA . GLN A 1 75 ? -2.095 2.656 -17.382 1.00 97.25 75 GLN A CA 1
ATOM 582 C C . GLN A 1 75 ? -2.370 3.596 -16.201 1.00 97.25 75 GLN A C 1
ATOM 584 O O . GLN A 1 75 ? -3.022 3.190 -15.234 1.00 97.25 75 GLN A O 1
ATOM 589 N N . GLU A 1 76 ? -1.907 4.844 -16.262 1.00 96.38 76 GLU A N 1
ATOM 590 C CA . GLU A 1 76 ? -2.069 5.839 -15.199 1.00 96.38 76 GLU A CA 1
ATOM 591 C C . GLU A 1 76 ? -3.515 6.006 -14.683 1.00 96.38 76 GLU A C 1
ATOM 593 O O . GLU A 1 76 ? -3.704 5.939 -13.460 1.00 96.38 76 GLU A O 1
ATOM 598 N N . PRO A 1 77 ? -4.560 6.158 -15.527 1.00 96.06 77 PRO A N 1
ATOM 599 C CA . PRO A 1 77 ? -5.928 6.331 -15.035 1.00 96.06 77 PRO A CA 1
ATOM 600 C C . PRO A 1 77 ? -6.428 5.100 -14.274 1.00 96.06 77 PRO A C 1
ATOM 602 O O . PRO A 1 77 ? -7.026 5.235 -13.205 1.00 96.06 77 PRO A O 1
ATOM 605 N N . LYS A 1 78 ? -6.123 3.894 -14.770 1.00 96.75 78 LYS A N 1
ATOM 606 C CA . LYS A 1 78 ? -6.504 2.636 -14.116 1.00 96.75 78 LYS A CA 1
ATOM 607 C C . LYS A 1 78 ? -5.832 2.505 -12.752 1.00 96.75 78 LYS A C 1
ATOM 609 O O . LYS A 1 78 ? -6.499 2.192 -11.768 1.00 96.75 78 LYS A O 1
ATOM 614 N N . LEU A 1 79 ? -4.528 2.772 -12.675 1.00 97.38 79 LEU A N 1
ATOM 615 C CA . LEU A 1 79 ? -3.780 2.726 -11.417 1.00 97.38 79 LEU A CA 1
ATOM 616 C C . LEU A 1 79 ? -4.281 3.774 -10.420 1.00 97.38 79 LEU A C 1
ATOM 618 O O . LEU A 1 79 ? -4.411 3.483 -9.232 1.00 97.38 79 LEU A O 1
ATOM 622 N N . THR A 1 80 ? -4.598 4.976 -10.896 1.00 97.31 80 THR A N 1
ATOM 623 C CA . THR A 1 80 ? -5.130 6.064 -10.068 1.00 97.31 80 THR A CA 1
ATOM 624 C C . THR A 1 80 ? -6.503 5.713 -9.506 1.00 97.31 80 THR A C 1
ATOM 626 O O . THR A 1 80 ? -6.735 5.870 -8.305 1.00 97.31 80 THR A O 1
ATOM 629 N N . GLN A 1 81 ? -7.392 5.161 -10.335 1.00 97.44 81 GLN A N 1
ATOM 630 C CA . GLN A 1 81 ? -8.700 4.683 -9.897 1.00 97.44 81 GLN A CA 1
ATOM 631 C C . GLN A 1 81 ? -8.568 3.572 -8.851 1.00 97.44 81 GLN A C 1
ATOM 633 O O . GLN A 1 81 ? -9.218 3.639 -7.809 1.00 97.44 81 GLN A O 1
ATOM 638 N N . LEU A 1 82 ? -7.705 2.582 -9.092 1.00 97.75 82 LEU A N 1
ATOM 639 C CA . LEU A 1 82 ? -7.510 1.466 -8.167 1.00 97.75 82 LEU A CA 1
ATOM 640 C C . LEU A 1 82 ? -6.940 1.942 -6.825 1.00 97.75 82 LEU A C 1
ATOM 642 O O . LEU A 1 82 ? -7.429 1.551 -5.769 1.00 97.75 82 LEU A O 1
ATOM 646 N N . ARG A 1 83 ? -5.957 2.852 -6.850 1.00 98.00 83 ARG A N 1
ATOM 647 C CA . ARG A 1 83 ? -5.416 3.485 -5.636 1.00 98.00 83 ARG A CA 1
ATOM 648 C C . ARG A 1 83 ? -6.497 4.221 -4.850 1.00 98.00 83 ARG A C 1
ATOM 650 O O . ARG A 1 83 ? -6.540 4.092 -3.628 1.00 98.00 83 ARG A O 1
ATOM 657 N N . LYS A 1 84 ? -7.374 4.964 -5.534 1.00 97.94 84 LYS A N 1
ATOM 658 C CA . LYS A 1 84 ? -8.505 5.645 -4.894 1.00 97.94 84 LYS A CA 1
ATOM 659 C C . LYS A 1 84 ? -9.454 4.639 -4.238 1.00 97.94 84 LYS A C 1
ATOM 661 O O . LYS A 1 84 ? -9.747 4.782 -3.059 1.00 97.94 84 LYS A O 1
ATOM 666 N N . GLN A 1 85 ? -9.847 3.588 -4.957 1.00 98.00 85 GLN A N 1
ATOM 667 C CA . GLN A 1 85 ? -10.728 2.541 -4.426 1.00 98.00 85 GLN A CA 1
ATOM 668 C C . GLN A 1 85 ? -10.143 1.856 -3.188 1.00 98.00 85 GLN A C 1
ATOM 670 O O . GLN A 1 85 ? -10.851 1.676 -2.201 1.00 98.00 85 GLN A O 1
ATOM 675 N N . VAL A 1 86 ? -8.852 1.514 -3.209 1.00 98.06 86 VAL A N 1
ATOM 676 C CA . VAL A 1 86 ? -8.179 0.918 -2.045 1.00 98.06 86 VAL A CA 1
ATOM 677 C C . VAL A 1 86 ? -8.193 1.878 -0.859 1.00 98.06 86 VAL A C 1
ATOM 679 O O . VAL A 1 86 ? -8.494 1.459 0.256 1.00 98.06 86 VAL A O 1
ATOM 682 N N . LYS A 1 87 ? -7.910 3.166 -1.083 1.00 98.06 87 LYS A N 1
ATOM 683 C CA . LYS A 1 87 ? -7.944 4.181 -0.024 1.00 98.06 87 LYS A CA 1
ATOM 684 C C . LYS A 1 87 ? -9.345 4.325 0.578 1.00 98.06 87 LYS A C 1
ATOM 686 O O . LYS A 1 87 ? -9.473 4.372 1.799 1.00 98.06 87 LYS A O 1
ATOM 691 N N . ASP A 1 88 ? -10.373 4.351 -0.265 1.00 97.88 88 ASP A N 1
ATOM 692 C CA . ASP A 1 88 ? -11.765 4.490 0.164 1.00 97.88 88 ASP A CA 1
ATOM 693 C C . ASP A 1 88 ? -12.225 3.254 0.959 1.00 97.88 88 ASP A C 1
ATOM 695 O O . ASP A 1 88 ? -12.788 3.397 2.046 1.00 97.88 88 ASP A O 1
ATOM 699 N N . LEU A 1 89 ? -11.929 2.042 0.473 1.00 98.06 89 LEU A N 1
ATOM 700 C CA . LEU A 1 89 ? -12.234 0.785 1.172 1.00 98.06 89 LEU A CA 1
ATOM 701 C C . LEU A 1 89 ? -11.496 0.675 2.506 1.00 98.06 89 LEU A C 1
ATOM 703 O O . LEU A 1 89 ? -12.083 0.268 3.506 1.00 98.06 89 LEU A O 1
ATOM 707 N N . TYR A 1 90 ? -10.223 1.065 2.541 1.00 98.31 90 TYR A N 1
ATOM 708 C CA . TYR A 1 90 ? -9.444 1.083 3.774 1.00 98.31 90 TYR A CA 1
ATOM 709 C C . TYR A 1 90 ? -10.028 2.065 4.799 1.00 98.31 90 TYR A C 1
ATOM 711 O O . TYR A 1 90 ? -10.132 1.736 5.983 1.00 98.31 90 TYR A O 1
ATOM 719 N N . GLY A 1 91 ? -10.454 3.250 4.350 1.00 98.00 91 GLY A N 1
ATOM 720 C CA . GLY A 1 91 ? -11.140 4.227 5.195 1.00 98.00 91 GLY A CA 1
ATOM 721 C C . GLY A 1 91 ? -12.436 3.669 5.786 1.00 98.00 91 GLY A C 1
ATOM 722 O O . GLY A 1 91 ? -12.641 3.749 6.997 1.00 98.00 91 GLY A O 1
ATOM 723 N N . GLN A 1 92 ? -13.266 3.028 4.959 1.00 97.75 92 GLN A N 1
ATOM 724 C CA . GLN A 1 92 ? -14.501 2.373 5.405 1.00 97.75 92 GLN A CA 1
ATOM 725 C C . GLN A 1 92 ? -14.226 1.251 6.413 1.00 97.75 92 GLN A C 1
ATOM 727 O O . GLN A 1 92 ? -14.847 1.213 7.472 1.00 97.75 92 GLN A O 1
ATOM 732 N N . ALA A 1 93 ? -13.261 0.374 6.125 1.00 97.81 93 ALA A N 1
ATOM 733 C CA . ALA A 1 93 ? -12.888 -0.721 7.016 1.00 97.81 93 ALA A CA 1
ATOM 734 C C . ALA A 1 93 ? -12.374 -0.209 8.369 1.00 97.81 93 ALA A C 1
ATOM 736 O O . ALA A 1 93 ? -12.726 -0.753 9.413 1.00 97.81 93 ALA A O 1
ATOM 737 N N . THR A 1 94 ? -11.580 0.865 8.362 1.00 97.88 94 THR A N 1
ATOM 738 C CA . THR A 1 94 ? -11.076 1.491 9.590 1.00 97.88 94 THR A CA 1
ATOM 739 C C . THR A 1 94 ? -12.218 2.093 10.406 1.00 97.88 94 THR A C 1
ATOM 741 O O . THR A 1 94 ? -12.294 1.844 11.605 1.00 97.88 94 THR A O 1
ATOM 744 N N . SER A 1 95 ? -13.145 2.812 9.765 1.00 97.62 95 SER A N 1
ATOM 745 C CA . SER A 1 95 ? -14.332 3.362 10.432 1.00 97.62 95 SER A CA 1
ATOM 746 C C . SER A 1 95 ? -15.179 2.258 11.069 1.00 97.62 95 SER A C 1
ATOM 748 O O . SER A 1 95 ? -15.495 2.322 12.257 1.00 97.62 95 SER A O 1
ATOM 750 N N . LEU A 1 96 ? -15.491 1.205 10.307 1.00 97.75 96 LEU A N 1
ATOM 751 C CA . LEU A 1 96 ? -16.292 0.083 10.794 1.00 97.75 96 LEU A CA 1
ATOM 752 C C . LEU A 1 96 ? -15.601 -0.645 11.951 1.00 97.75 96 LEU A C 1
ATOM 754 O O . LEU A 1 96 ? -16.244 -1.032 12.926 1.00 97.75 96 LEU A O 1
ATOM 758 N N . ARG A 1 97 ? -14.275 -0.797 11.877 1.00 97.69 97 ARG A N 1
ATOM 759 C CA . ARG A 1 97 ? -13.478 -1.355 12.967 1.00 97.69 97 ARG A CA 1
ATOM 760 C C . ARG A 1 97 ? -13.595 -0.504 14.230 1.00 97.69 97 ARG A C 1
ATOM 762 O O . ARG A 1 97 ? -13.870 -1.065 15.284 1.00 97.69 97 ARG A O 1
ATOM 769 N N . THR A 1 98 ? -13.431 0.816 14.131 1.00 97.44 98 THR A N 1
ATOM 770 C CA . THR A 1 98 ? -13.549 1.705 15.300 1.00 97.44 98 THR A CA 1
ATOM 771 C C . THR A 1 98 ? -14.947 1.671 15.914 1.00 97.44 98 THR A C 1
ATOM 773 O O . THR A 1 98 ? -15.079 1.639 17.135 1.00 97.44 98 THR A O 1
ATOM 776 N N . GLU A 1 99 ? -15.994 1.603 15.089 1.00 97.75 99 GLU A N 1
ATOM 777 C CA . GLU A 1 99 ? -17.371 1.458 15.564 1.00 97.75 99 GLU A CA 1
ATOM 778 C C . GLU A 1 99 ? -17.578 0.116 16.276 1.00 97.75 99 GLU A C 1
ATOM 780 O O . GLU A 1 99 ? -18.138 0.067 17.370 1.00 97.75 99 GLU A O 1
ATOM 785 N N . THR A 1 100 ? -17.061 -0.969 15.699 1.00 97.00 100 THR A N 1
ATOM 786 C CA . THR A 1 100 ? -17.146 -2.312 16.284 1.00 97.00 100 THR A CA 1
ATOM 787 C C . THR A 1 100 ? -16.392 -2.395 17.612 1.00 97.00 100 THR A C 1
ATOM 789 O O . THR A 1 100 ? -16.907 -2.956 18.576 1.00 97.00 100 THR A O 1
ATOM 792 N N . GLU A 1 101 ? -15.192 -1.816 17.697 1.00 97.44 101 GLU A N 1
ATOM 793 C CA . GLU A 1 101 ? -14.408 -1.745 18.936 1.00 97.44 101 GLU A CA 1
ATOM 794 C C . GLU A 1 101 ? -15.139 -0.921 20.010 1.00 97.44 101 GLU A C 1
ATOM 796 O O . GLU A 1 101 ? -15.205 -1.346 21.163 1.00 97.44 101 GLU A O 1
ATOM 801 N N . ALA A 1 102 ? -15.770 0.197 19.638 1.00 96.94 102 ALA A N 1
ATOM 802 C CA . ALA A 1 102 ? -16.567 1.005 20.561 1.00 96.94 102 ALA A CA 1
ATOM 803 C C . ALA A 1 102 ? -17.815 0.261 21.068 1.00 96.94 102 ALA A C 1
ATOM 805 O O . ALA A 1 102 ? -18.124 0.302 22.261 1.00 96.94 102 ALA A O 1
ATOM 806 N N . LEU A 1 103 ? -18.532 -0.437 20.182 1.00 96.81 103 LEU A N 1
ATOM 807 C CA . LEU A 1 103 ? -19.679 -1.269 20.558 1.00 96.81 103 LEU A CA 1
ATOM 808 C C . LEU A 1 103 ? -19.260 -2.425 21.465 1.00 96.81 103 LEU A C 1
ATOM 810 O O . LEU A 1 103 ? -19.944 -2.704 22.448 1.00 96.81 103 LEU A O 1
ATOM 814 N N . LYS A 1 104 ? -18.118 -3.055 21.177 1.00 96.62 104 LYS A N 1
ATOM 815 C CA . LYS A 1 104 ? -17.550 -4.106 22.019 1.00 96.62 104 LYS A CA 1
ATOM 816 C C . LYS A 1 104 ? -17.188 -3.580 23.408 1.00 96.62 104 LYS A C 1
ATOM 818 O O . LYS A 1 104 ? -17.591 -4.191 24.385 1.00 96.62 104 LYS A O 1
ATOM 823 N N . SER A 1 105 ? -16.519 -2.429 23.504 1.00 95.50 105 SER A N 1
ATOM 824 C CA . SER A 1 105 ? -16.188 -1.809 24.797 1.00 95.50 105 SER A CA 1
ATOM 825 C C . SER A 1 105 ? -17.438 -1.576 25.648 1.00 95.50 105 SER A C 1
ATOM 827 O O . SER A 1 105 ? -17.476 -1.956 26.814 1.00 95.50 105 SER A O 1
ATOM 829 N N . LYS A 1 106 ? -18.500 -1.020 25.049 1.00 94.81 106 LYS A N 1
ATOM 830 C CA . LYS A 1 106 ? -19.790 -0.830 25.732 1.00 94.81 106 LYS A CA 1
ATOM 831 C C . LYS A 1 106 ? -20.417 -2.154 26.164 1.00 94.81 106 LYS A C 1
ATOM 833 O O . LYS A 1 106 ? -21.003 -2.237 27.240 1.00 94.81 106 LYS A O 1
ATOM 838 N N . LEU A 1 107 ? -20.330 -3.183 25.322 1.00 94.38 107 LEU A N 1
ATOM 839 C CA . LEU A 1 107 ? -20.848 -4.507 25.653 1.00 94.38 107 LEU A CA 1
ATOM 840 C C . LEU A 1 107 ? -20.080 -5.122 26.829 1.00 94.38 107 LEU A C 1
ATOM 842 O O . LEU A 1 107 ? -20.711 -5.657 27.735 1.00 94.38 107 LEU A O 1
ATOM 846 N N . ASP A 1 108 ? -18.754 -5.000 26.844 1.00 93.19 108 ASP A N 1
ATOM 847 C CA . ASP A 1 108 ? -17.891 -5.508 27.911 1.00 93.19 108 ASP A CA 1
ATOM 848 C C . ASP A 1 108 ? -18.156 -4.774 29.247 1.00 93.19 108 ASP A C 1
ATOM 850 O O . ASP A 1 108 ? -18.244 -5.407 30.302 1.00 93.19 108 ASP A O 1
ATOM 854 N N . GLU A 1 109 ? -18.392 -3.456 29.227 1.00 90.81 109 GLU A N 1
ATOM 855 C CA . GLU A 1 109 ? -18.823 -2.671 30.402 1.00 90.81 109 GLU A CA 1
ATOM 856 C C . GLU A 1 109 ? -20.183 -3.136 30.958 1.00 90.81 109 GLU A C 1
ATOM 858 O O . GLU A 1 109 ? -20.366 -3.318 32.167 1.00 90.81 109 GLU A O 1
ATOM 863 N N . ILE A 1 110 ? -21.160 -3.371 30.080 1.00 88.88 110 ILE A N 1
ATOM 864 C CA . ILE A 1 110 ? -22.479 -3.866 30.497 1.00 88.88 110 ILE A CA 1
ATOM 865 C C . ILE A 1 110 ? -22.369 -5.303 31.016 1.00 88.88 110 ILE A C 1
ATOM 867 O O . ILE A 1 110 ? -22.978 -5.642 32.029 1.00 88.88 110 ILE A O 1
ATOM 871 N N . SER A 1 111 ? -21.597 -6.151 30.341 1.00 89.00 111 SER A N 1
ATOM 872 C CA . SER A 1 111 ? -21.427 -7.553 30.719 1.00 89.00 111 SER A CA 1
ATOM 873 C C . SER A 1 111 ? -20.694 -7.703 32.047 1.00 89.00 111 SER A C 1
ATOM 875 O O . SER A 1 111 ? -21.018 -8.605 32.811 1.00 89.00 111 SER A O 1
ATOM 877 N N . SER A 1 112 ? -19.714 -6.845 32.329 1.00 86.31 112 SER A N 1
ATOM 878 C CA . SER A 1 112 ? -18.995 -6.855 33.606 1.00 86.31 112 SER A CA 1
ATOM 879 C C . SER A 1 112 ? -19.880 -6.355 34.748 1.00 86.31 112 SER A C 1
ATOM 881 O O . SER A 1 112 ? -20.009 -7.047 35.754 1.00 86.31 112 SER A O 1
ATOM 883 N N . SER A 1 113 ? -20.567 -5.220 34.575 1.00 80.94 113 SER A N 1
ATOM 884 C CA . SER A 1 113 ? -21.477 -4.674 35.598 1.00 80.94 113 SER A CA 1
ATOM 885 C C . SER A 1 113 ? -22.672 -5.580 35.904 1.00 80.94 113 SER A C 1
ATOM 887 O O . SER A 1 113 ? -23.131 -5.629 37.042 1.00 80.94 113 SER A O 1
ATOM 889 N N . LYS A 1 114 ? -23.165 -6.320 34.906 1.00 83.06 114 LYS A N 1
ATOM 890 C CA . LYS A 1 114 ? -24.256 -7.295 35.053 1.00 83.06 114 LYS A CA 1
ATOM 891 C C . LYS A 1 114 ? -23.763 -8.732 35.163 1.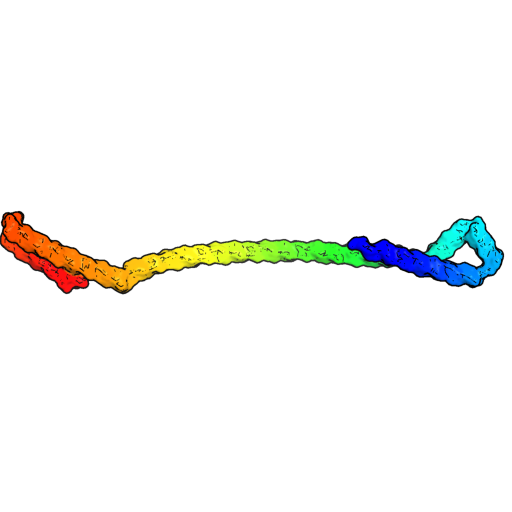00 83.06 114 LYS A C 1
ATOM 893 O O . LYS A 1 114 ? -24.549 -9.661 34.973 1.00 83.06 114 LYS A O 1
ATOM 898 N N . SER A 1 115 ? -22.474 -8.931 35.425 1.00 88.00 115 SER A N 1
ATOM 899 C CA . SER A 1 115 ? -21.954 -10.275 35.632 1.00 88.00 115 SER A CA 1
ATOM 900 C C . SER A 1 115 ? -22.636 -10.908 36.845 1.00 88.00 115 SER A C 1
ATOM 902 O O . SER A 1 115 ? -23.087 -10.215 37.768 1.00 88.00 115 SER A O 1
ATOM 904 N N . LEU A 1 116 ? -22.746 -12.235 36.829 1.00 86.31 116 LEU A N 1
ATOM 905 C CA . LEU A 1 116 ? -23.344 -12.977 37.934 1.00 86.31 116 LEU A CA 1
ATOM 906 C C . LEU A 1 116 ? -22.581 -12.705 39.235 1.00 86.31 116 LEU A C 1
ATOM 908 O O . LEU A 1 116 ? -23.206 -12.459 40.259 1.00 86.31 116 LEU A O 1
ATOM 912 N N . ASP A 1 117 ? -21.251 -12.659 39.166 1.00 87.56 117 ASP A N 1
ATOM 913 C CA . ASP A 1 117 ? -20.382 -12.338 40.295 1.00 87.56 117 ASP A CA 1
ATOM 914 C C . ASP A 1 117 ? -20.636 -10.924 40.835 1.00 87.56 117 ASP A C 1
ATOM 916 O O . ASP A 1 117 ? -20.830 -10.754 42.037 1.00 87.56 117 ASP A O 1
ATOM 920 N N . THR A 1 118 ? -20.712 -9.901 39.971 1.00 88.56 118 THR A N 1
ATOM 921 C CA . THR A 1 118 ? -21.044 -8.532 40.409 1.00 88.56 118 THR A CA 1
ATOM 922 C C . THR A 1 118 ? -22.434 -8.470 41.035 1.00 88.56 118 THR A C 1
ATOM 924 O O . THR A 1 118 ? -22.603 -7.851 42.083 1.00 88.56 118 THR A O 1
ATOM 927 N N . THR A 1 119 ? -23.417 -9.147 40.441 1.00 88.31 119 THR A N 1
ATOM 928 C CA . THR A 1 119 ? -24.792 -9.191 40.961 1.00 88.31 119 THR A CA 1
ATOM 929 C C . THR A 1 119 ? -24.851 -9.897 42.316 1.00 88.31 119 THR A C 1
ATOM 931 O O . THR A 1 119 ? -25.491 -9.397 43.236 1.00 88.31 119 THR A O 1
ATOM 934 N N . SER A 1 120 ? -24.139 -11.017 42.468 1.00 89.94 120 SER A N 1
ATOM 935 C CA . SER A 1 120 ? -24.035 -11.764 43.724 1.00 89.94 120 SER A CA 1
ATOM 936 C C . SER A 1 120 ? -23.361 -10.935 44.815 1.00 89.94 120 SER A C 1
ATOM 938 O O . SER A 1 120 ? -23.851 -10.892 45.939 1.00 89.94 120 SER A O 1
ATOM 940 N N . ASN A 1 121 ? -22.272 -10.235 44.487 1.00 91.69 121 ASN A N 1
ATOM 941 C CA . ASN A 1 121 ? -21.579 -9.362 45.434 1.00 91.69 121 ASN A CA 1
ATOM 942 C C . ASN A 1 121 ? -22.477 -8.200 45.882 1.00 91.69 121 ASN A C 1
ATOM 944 O O . ASN A 1 121 ? -22.556 -7.918 47.073 1.00 91.69 121 ASN A O 1
ATOM 948 N N . LEU A 1 122 ? -23.185 -7.547 44.951 1.00 91.06 122 LEU A N 1
ATOM 949 C CA . LEU A 1 122 ? -24.134 -6.475 45.279 1.00 91.06 122 LEU A CA 1
ATOM 950 C C . LEU A 1 122 ? -25.280 -6.976 46.165 1.00 91.06 122 LEU A C 1
ATOM 952 O O . LEU A 1 122 ? -25.676 -6.284 47.100 1.00 91.06 122 LEU A O 1
ATOM 956 N N . LEU A 1 123 ? -25.795 -8.176 45.892 1.00 91.50 123 LEU A N 1
ATOM 957 C CA . LEU A 1 123 ? -26.844 -8.798 46.696 1.00 91.50 123 LEU A CA 1
ATOM 958 C C . LEU A 1 123 ? -26.356 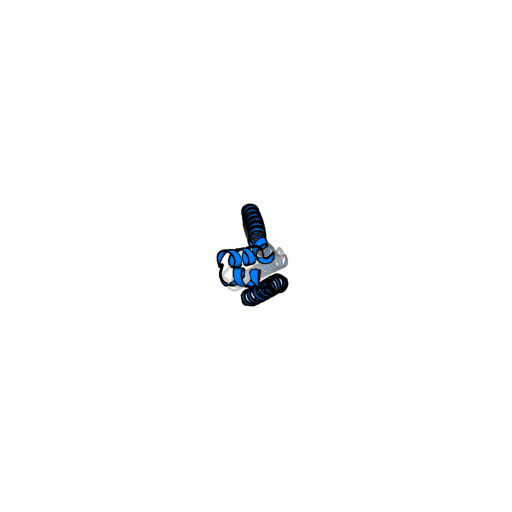-9.097 48.117 1.00 91.50 123 LEU A C 1
ATOM 960 O O . LEU A 1 123 ? -27.033 -8.752 49.081 1.00 91.50 123 LEU A O 1
ATOM 964 N N . GLN A 1 124 ? -25.149 -9.652 48.247 1.00 92.06 124 GLN A N 1
ATOM 965 C CA . GLN A 1 124 ? -24.532 -9.933 49.540 1.00 92.06 124 GLN A CA 1
ATOM 966 C C . GLN A 1 124 ? -24.287 -8.654 50.351 1.00 92.06 124 GLN A C 1
ATOM 968 O O . GLN A 1 124 ? -24.566 -8.633 51.547 1.00 92.06 124 GLN A O 1
ATOM 973 N N . VAL A 1 125 ? -23.820 -7.576 49.709 1.00 93.62 125 VAL A N 1
ATOM 974 C CA . VAL A 1 125 ? -23.680 -6.259 50.354 1.00 93.62 125 VAL A CA 1
ATOM 975 C C . VAL A 1 125 ? -25.040 -5.747 50.829 1.00 93.62 125 VAL A C 1
ATOM 977 O O . VAL A 1 125 ? -25.166 -5.353 51.981 1.00 93.62 125 VAL A O 1
ATOM 980 N N . ALA A 1 126 ? -26.079 -5.819 49.994 1.00 91.44 126 ALA A N 1
ATOM 981 C CA . ALA A 1 126 ? -27.420 -5.358 50.357 1.00 91.44 126 ALA A CA 1
ATOM 982 C C . ALA A 1 126 ? -28.090 -6.203 51.460 1.00 91.44 126 ALA A C 1
ATOM 984 O O . ALA A 1 126 ? -28.961 -5.693 52.172 1.00 91.44 126 ALA A O 1
ATOM 985 N N . ALA A 1 127 ? -27.743 -7.487 51.581 1.00 90.50 127 ALA A N 1
ATOM 986 C CA . ALA A 1 127 ? -28.164 -8.342 52.690 1.00 90.50 127 ALA A CA 1
ATOM 987 C C . ALA A 1 127 ? -27.424 -7.964 53.985 1.00 90.50 127 ALA A C 1
ATOM 989 O O . ALA A 1 127 ? -28.067 -7.763 55.013 1.00 90.50 127 ALA A O 1
ATOM 990 N N . GLN A 1 128 ? -26.102 -7.766 53.912 1.00 92.00 128 GLN A N 1
ATOM 991 C CA . GLN A 1 128 ? -25.288 -7.329 55.050 1.00 92.00 128 GLN A CA 1
ATOM 992 C C . GLN A 1 128 ? -25.719 -5.952 55.572 1.00 92.00 128 GLN A C 1
ATOM 994 O O . GLN A 1 128 ? -25.873 -5.783 56.774 1.00 92.00 128 GLN A O 1
ATOM 999 N N . GLU A 1 129 ? -25.973 -4.983 54.688 1.00 92.06 129 GLU A N 1
ATOM 1000 C CA . GLU A 1 129 ? -26.476 -3.658 55.074 1.00 92.06 129 GLU A CA 1
ATOM 1001 C C . GLU A 1 129 ? -27.818 -3.754 55.814 1.00 92.06 129 GLU A C 1
ATOM 1003 O O . GLU A 1 129 ? -28.031 -3.053 56.800 1.00 92.06 129 GLU A O 1
ATOM 1008 N N . ALA A 1 130 ? -28.717 -4.646 55.379 1.00 90.12 130 ALA A N 1
ATOM 1009 C CA . ALA A 1 130 ? -29.997 -4.861 56.051 1.00 90.12 130 ALA A CA 1
ATOM 1010 C C . ALA A 1 130 ? -29.829 -5.498 57.445 1.00 90.12 130 ALA A C 1
ATOM 1012 O O . ALA A 1 130 ? -30.569 -5.146 58.370 1.00 90.12 130 ALA A O 1
ATOM 1013 N N . ASP A 1 131 ? -28.852 -6.393 57.611 1.00 89.00 131 ASP A N 1
ATOM 1014 C CA . ASP A 1 131 ? -28.487 -6.969 58.910 1.00 89.00 131 ASP A CA 1
ATOM 1015 C C . ASP A 1 131 ? -27.847 -5.926 59.844 1.00 89.00 131 ASP A C 1
ATOM 1017 O O . ASP A 1 131 ? -28.254 -5.815 61.005 1.00 89.00 131 ASP A O 1
ATOM 1021 N N . ASP A 1 132 ? -26.920 -5.109 59.340 1.00 91.06 132 ASP A N 1
ATOM 1022 C CA . ASP A 1 132 ? -26.286 -4.019 60.094 1.00 91.06 132 ASP A CA 1
ATOM 1023 C C . ASP A 1 132 ? -27.332 -2.975 60.533 1.00 91.06 132 ASP A C 1
ATOM 1025 O O . ASP A 1 132 ? -27.341 -2.519 61.681 1.00 91.06 132 ASP A O 1
ATOM 1029 N N . ASP A 1 133 ? -28.280 -2.645 59.651 1.00 89.50 133 ASP A N 1
ATOM 1030 C CA . ASP A 1 133 ? -29.413 -1.770 59.947 1.00 89.50 133 ASP A CA 1
ATOM 1031 C C . ASP A 1 133 ? -30.344 -2.362 61.012 1.00 89.50 133 ASP A C 1
ATOM 1033 O O . ASP A 1 133 ? -30.908 -1.615 61.825 1.00 89.50 133 ASP A O 1
ATOM 1037 N N . ALA A 1 134 ? -30.549 -3.683 61.009 1.00 87.75 134 ALA A N 1
ATOM 1038 C CA . ALA A 1 134 ? -31.327 -4.376 62.032 1.00 87.75 134 ALA A CA 1
ATOM 1039 C C . ALA A 1 134 ? -30.604 -4.333 63.388 1.00 87.75 134 ALA A C 1
ATOM 1041 O O . ALA A 1 134 ? -31.232 -4.072 64.420 1.00 87.75 134 ALA A O 1
ATOM 1042 N N . GLU A 1 135 ? -29.281 -4.512 63.395 1.00 88.25 135 GLU A N 1
ATOM 1043 C CA . GLU A 1 135 ? -28.452 -4.355 64.591 1.00 88.25 135 GLU A CA 1
ATOM 1044 C C . GLU A 1 135 ? -28.476 -2.904 65.106 1.00 88.25 135 GLU A C 1
ATOM 1046 O O . GLU A 1 135 ? -28.571 -2.669 66.315 1.00 88.25 135 GLU A O 1
ATOM 1051 N N . GLY A 1 136 ? -28.477 -1.919 64.205 1.00 88.62 136 GLY A N 1
ATOM 1052 C CA . GLY A 1 136 ? -28.650 -0.502 64.529 1.00 88.62 136 GLY A CA 1
ATOM 1053 C C . GLY A 1 136 ? -29.985 -0.214 65.224 1.00 88.62 136 GLY A C 1
ATOM 1054 O O . GLY A 1 136 ? -30.015 0.453 66.261 1.00 88.62 136 GLY A O 1
ATOM 1055 N N . THR A 1 137 ? -31.083 -0.783 64.71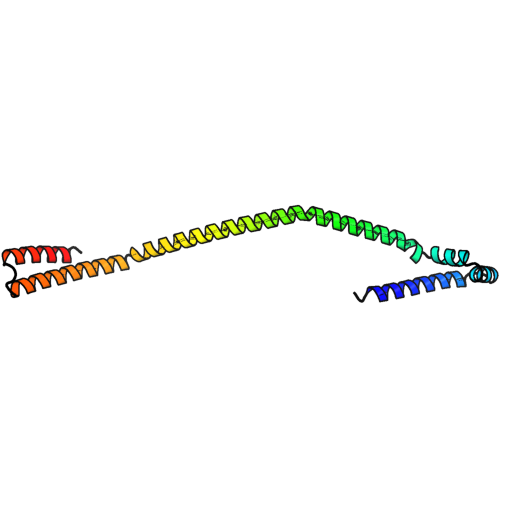8 1.00 86.94 137 THR A N 1
ATOM 1056 C CA . THR A 1 137 ? -32.407 -0.700 65.359 1.00 86.94 137 THR A CA 1
ATOM 1057 C C . THR A 1 137 ? -32.404 -1.348 66.752 1.00 86.94 137 THR A C 1
ATOM 1059 O O . THR A 1 137 ? -32.975 -0.788 67.690 1.00 86.94 137 THR A O 1
ATOM 1062 N N . ALA A 1 138 ? -31.704 -2.472 66.939 1.00 86.56 138 ALA A N 1
ATOM 1063 C CA . ALA A 1 138 ? -31.546 -3.095 68.257 1.00 86.56 138 ALA A CA 1
ATOM 1064 C C . ALA A 1 138 ? -30.743 -2.230 69.239 1.00 86.56 138 ALA A C 1
ATOM 1066 O O . ALA A 1 138 ? -31.135 -2.083 70.400 1.00 86.56 138 ALA A O 1
ATOM 1067 N N . LYS A 1 139 ? -29.661 -1.594 68.778 1.00 88.19 139 LYS A N 1
ATOM 1068 C CA . LYS A 1 139 ? -28.876 -0.651 69.589 1.00 88.19 139 LYS A CA 1
ATOM 1069 C C . LYS A 1 139 ? -29.699 0.572 70.001 1.00 88.19 139 LYS A C 1
ATOM 1071 O O . LYS A 1 139 ? -29.623 0.983 71.156 1.00 88.19 139 LYS A O 1
ATOM 1076 N N . ALA A 1 140 ? -30.517 1.119 69.100 1.00 86.94 140 ALA A N 1
ATOM 1077 C CA . ALA A 1 140 ? -31.406 2.243 69.406 1.00 86.94 140 ALA A CA 1
ATOM 1078 C C . ALA A 1 140 ? -32.452 1.885 70.480 1.00 86.94 140 ALA A C 1
ATOM 1080 O O . ALA A 1 140 ? -32.702 2.667 71.396 1.00 86.94 140 ALA A O 1
ATOM 1081 N N . PHE A 1 141 ? -33.017 0.676 70.433 1.00 87.44 141 PHE A N 1
ATOM 1082 C CA . PHE A 1 141 ? -33.932 0.212 71.477 1.00 87.44 141 PHE A CA 1
ATOM 1083 C C . PHE A 1 141 ? -33.246 0.106 72.848 1.00 87.44 141 PHE A C 1
ATOM 1085 O O . PHE A 1 141 ? -33.773 0.612 73.837 1.00 87.44 141 PHE A O 1
ATOM 1092 N N . LEU A 1 142 ? -32.040 -0.473 72.907 1.00 85.25 142 LEU A N 1
ATOM 1093 C CA . LEU A 1 142 ? -31.258 -0.573 74.150 1.00 85.25 142 LEU A CA 1
ATOM 1094 C C . LEU A 1 142 ? -30.868 0.797 74.727 1.00 85.25 142 LEU A C 1
ATOM 1096 O O . LEU A 1 142 ? -30.766 0.944 75.942 1.00 85.25 142 LEU A O 1
ATOM 1100 N N . ALA A 1 143 ? -30.676 1.801 73.869 1.00 87.94 143 ALA A N 1
ATOM 1101 C CA . ALA A 1 143 ? -30.419 3.183 74.270 1.00 87.94 143 ALA A CA 1
ATOM 1102 C C . ALA A 1 143 ? -31.687 3.943 74.715 1.00 87.94 143 ALA A C 1
ATOM 1104 O O . ALA A 1 143 ? -31.587 5.086 75.159 1.00 87.94 143 ALA A O 1
ATOM 1105 N N . GLY A 1 144 ? -32.874 3.336 74.594 1.00 84.44 144 GLY A N 1
ATOM 1106 C CA . GLY A 1 144 ? -34.156 3.942 74.958 1.00 84.44 144 GLY A CA 1
ATOM 1107 C C . GLY A 1 144 ? -34.649 5.021 73.988 1.00 84.44 144 GLY A C 1
ATOM 1108 O O . GLY A 1 144 ? -35.574 5.757 74.326 1.00 84.44 144 GLY A O 1
ATOM 1109 N N . THR A 1 145 ? -34.053 5.142 72.796 1.00 83.19 145 THR A N 1
ATOM 1110 C CA . THR A 1 145 ? -34.428 6.159 71.795 1.00 83.19 145 THR A CA 1
ATOM 1111 C C . THR A 1 145 ? -35.664 5.793 70.975 1.00 83.19 145 THR A C 1
ATOM 1113 O O . THR A 1 145 ? -36.247 6.675 70.348 1.00 83.19 145 THR A O 1
ATOM 1116 N N . ILE A 1 146 ? -36.092 4.526 70.984 1.00 85.62 146 ILE A N 1
ATOM 1117 C CA . ILE A 1 146 ? -37.290 4.042 70.279 1.00 85.62 146 ILE A CA 1
ATOM 1118 C C . ILE A 1 146 ? -38.183 3.199 71.200 1.00 85.62 146 ILE A C 1
ATOM 1120 O O . ILE A 1 146 ? -37.701 2.561 72.136 1.00 85.62 146 ILE A O 1
ATOM 1124 N N . SER A 1 147 ? -39.495 3.195 70.940 1.00 85.31 147 SER A N 1
ATOM 1125 C CA . SER A 1 147 ? -40.472 2.411 71.708 1.00 85.31 147 SER A CA 1
ATOM 1126 C C . SER A 1 147 ? -40.440 0.926 71.332 1.00 85.31 147 SER A C 1
ATOM 1128 O O . SER A 1 147 ? -39.947 0.543 70.271 1.00 85.31 147 SER A O 1
ATOM 1130 N N . ILE A 1 148 ? -41.006 0.073 72.190 1.00 83.00 148 ILE A N 1
ATOM 1131 C CA . ILE A 1 148 ? -40.987 -1.384 71.989 1.00 83.00 148 ILE A CA 1
ATOM 1132 C C . ILE A 1 148 ? -41.814 -1.831 70.773 1.00 83.00 148 ILE A C 1
ATOM 1134 O O . ILE A 1 148 ? -41.439 -2.774 70.081 1.00 83.00 148 ILE A O 1
ATOM 1138 N N . GLU A 1 149 ? -42.909 -1.124 70.482 1.00 82.94 149 GLU A N 1
ATOM 1139 C CA . GLU A 1 149 ? -43.760 -1.377 69.314 1.00 82.94 149 GLU A CA 1
ATOM 1140 C C . GLU A 1 149 ? -43.044 -0.996 68.014 1.00 82.94 149 GLU A C 1
ATOM 1142 O O . GLU A 1 149 ? -43.077 -1.752 67.043 1.00 82.94 149 GLU A O 1
ATOM 1147 N N . GLN A 1 150 ? -42.335 0.138 68.020 1.00 82.50 150 GLN A N 1
ATOM 1148 C CA . GLN A 1 150 ? -41.535 0.598 66.886 1.00 82.50 150 GLN A CA 1
ATOM 1149 C C . GLN A 1 150 ? -40.350 -0.346 66.630 1.00 82.50 150 GLN A C 1
ATOM 1151 O O . GLN A 1 150 ? -40.099 -0.740 65.495 1.00 82.50 150 GLN A O 1
ATOM 1156 N N . PHE A 1 151 ? -39.676 -0.783 67.696 1.00 85.62 151 PHE A N 1
ATOM 1157 C CA . PHE A 1 151 ? -38.585 -1.750 67.625 1.00 85.62 151 PHE A CA 1
ATOM 1158 C C . PHE A 1 151 ? -39.018 -3.082 67.000 1.00 85.62 151 PHE A C 1
ATOM 1160 O O . PHE A 1 151 ? -38.358 -3.568 66.084 1.00 85.62 151 PHE A O 1
ATOM 1167 N N . LEU A 1 152 ? -40.129 -3.666 67.467 1.00 84.69 152 LEU A N 1
ATOM 1168 C CA . LEU A 1 152 ? -40.623 -4.945 66.949 1.00 84.69 152 LEU A CA 1
ATOM 1169 C C . LEU A 1 152 ? -40.956 -4.869 65.460 1.00 84.69 152 LEU A C 1
ATOM 1171 O O . LEU A 1 152 ? -40.616 -5.791 64.722 1.00 84.69 152 LEU A O 1
ATOM 1175 N N . LYS A 1 153 ? -41.589 -3.776 65.021 1.00 88.31 153 LYS A N 1
ATOM 1176 C CA . LYS A 1 153 ? -41.943 -3.567 63.617 1.00 88.31 153 LYS A CA 1
ATOM 1177 C C . LYS A 1 153 ? -40.700 -3.433 62.733 1.00 88.31 153 LYS A C 1
ATOM 1179 O O . LYS A 1 153 ? -40.553 -4.185 61.771 1.00 88.31 153 LYS A O 1
ATOM 1184 N N . ASP A 1 154 ? -39.795 -2.528 63.098 1.00 85.38 154 ASP A N 1
ATOM 1185 C CA . ASP A 1 154 ? -38.628 -2.189 62.280 1.00 85.38 154 ASP A CA 1
ATOM 1186 C C . ASP A 1 154 ? -37.614 -3.346 62.233 1.00 85.38 154 ASP A C 1
ATOM 1188 O O . ASP A 1 154 ? -36.997 -3.599 61.199 1.00 85.38 154 ASP A O 1
ATOM 1192 N N . LEU A 1 155 ? -37.464 -4.100 63.330 1.00 85.56 155 LEU A N 1
ATOM 1193 C CA . LEU A 1 155 ? -36.600 -5.281 63.370 1.00 85.56 155 LEU A CA 1
ATOM 1194 C C . LEU A 1 155 ? -37.140 -6.410 62.481 1.00 85.56 155 LEU A C 1
ATOM 1196 O O . LEU A 1 155 ? -36.367 -7.030 61.750 1.00 85.56 155 LEU A O 1
ATOM 1200 N N . LEU A 1 156 ? -38.450 -6.685 62.539 1.00 86.38 156 LEU A N 1
ATOM 1201 C CA . LEU A 1 156 ? -39.086 -7.720 61.717 1.00 86.38 156 LEU A CA 1
ATOM 1202 C C . LEU A 1 156 ? -38.983 -7.395 60.228 1.00 86.38 156 LEU A C 1
ATOM 1204 O O . LEU A 1 156 ? -38.611 -8.272 59.452 1.00 86.38 156 LEU A O 1
ATOM 1208 N N . GLU A 1 157 ? -39.272 -6.151 59.837 1.00 88.00 157 GLU A N 1
ATOM 1209 C CA . GLU A 1 157 ? -39.161 -5.717 58.440 1.00 88.00 157 GLU A CA 1
ATOM 1210 C C . GLU A 1 157 ? -37.720 -5.846 57.925 1.00 88.00 157 GLU A C 1
ATOM 1212 O O . GLU A 1 157 ? -37.503 -6.431 56.862 1.00 88.00 157 GLU A O 1
ATOM 1217 N N . LYS A 1 158 ? -36.722 -5.383 58.690 1.00 87.44 158 LYS A N 1
ATOM 1218 C CA . LYS A 1 158 ? -35.311 -5.441 58.275 1.00 87.44 158 LYS A CA 1
ATOM 1219 C C . LYS A 1 158 ? -34.758 -6.867 58.221 1.00 87.44 158 LYS A C 1
ATOM 1221 O O . LYS A 1 158 ? -34.106 -7.222 57.244 1.00 87.44 158 LYS A O 1
ATOM 1226 N N . LYS A 1 159 ? -35.080 -7.720 59.202 1.00 84.75 159 LYS A N 1
ATOM 1227 C CA . LYS A 1 159 ? -34.681 -9.141 59.194 1.00 84.75 159 LYS A CA 1
ATOM 1228 C C . LYS A 1 159 ? -35.350 -9.933 58.077 1.00 84.75 159 LYS A C 1
ATOM 1230 O O . LYS A 1 159 ? -34.703 -10.765 57.448 1.00 84.75 159 LYS A O 1
ATOM 1235 N N . ALA A 1 160 ? -36.631 -9.678 57.810 1.00 86.69 160 ALA A N 1
ATOM 1236 C CA . ALA A 1 160 ? -37.319 -10.299 56.682 1.00 86.69 160 ALA A CA 1
ATOM 1237 C C . ALA A 1 160 ? -36.684 -9.881 55.347 1.00 86.69 160 ALA A C 1
ATOM 1239 O O . ALA A 1 160 ? -36.512 -10.719 54.466 1.00 86.69 160 ALA A O 1
ATOM 1240 N N . LEU A 1 161 ? -36.294 -8.610 55.216 1.00 85.38 161 LEU A N 1
ATOM 1241 C CA . LEU A 1 161 ? -35.618 -8.093 54.030 1.00 85.38 161 LEU A CA 1
ATOM 1242 C C . LEU A 1 161 ? -34.215 -8.693 53.840 1.00 85.38 161 LEU A C 1
ATOM 1244 O O . LEU A 1 161 ? -33.877 -9.051 52.716 1.00 85.38 161 LEU A O 1
ATOM 1248 N N . ALA A 1 162 ? -33.427 -8.829 54.911 1.00 84.69 162 ALA A N 1
ATOM 1249 C CA . ALA A 1 162 ? -32.091 -9.429 54.868 1.00 84.69 162 ALA A CA 1
ATOM 1250 C C . ALA A 1 162 ? -32.132 -10.908 54.453 1.00 84.69 162 ALA A C 1
ATOM 1252 O O . ALA A 1 162 ? -31.356 -11.322 53.606 1.00 84.69 162 ALA A O 1
ATOM 1253 N N . HIS A 1 163 ? -33.077 -11.692 54.988 1.00 84.81 163 HIS A N 1
ATOM 1254 C CA . HIS A 1 163 ? -33.230 -13.112 54.642 1.00 84.81 163 HIS A CA 1
ATOM 1255 C C . HIS A 1 163 ? -33.837 -13.369 53.254 1.00 84.81 163 HIS A C 1
ATOM 1257 O O . HIS A 1 163 ? -33.730 -14.482 52.741 1.00 84.81 163 HIS A O 1
ATOM 1263 N N . LEU A 1 164 ? -34.535 -12.385 52.681 1.00 85.44 164 LEU A N 1
ATOM 1264 C CA . LEU A 1 164 ? -35.111 -12.475 51.337 1.00 85.44 164 LEU A CA 1
ATOM 1265 C C . LEU A 1 164 ? -34.079 -12.189 50.235 1.00 85.44 164 LEU A C 1
ATOM 1267 O O . LEU A 1 164 ? -34.264 -12.650 49.108 1.00 85.44 164 LEU A O 1
ATOM 1271 N N . ARG A 1 165 ? -33.056 -11.388 50.546 1.00 79.81 165 ARG A N 1
ATOM 1272 C CA . ARG A 1 165 ? -31.951 -11.041 49.647 1.00 79.81 165 ARG A CA 1
ATOM 1273 C C . ARG A 1 165 ? -30.906 -12.149 49.643 1.00 79.81 165 ARG A C 1
ATOM 1275 O O . ARG A 1 165 ? -30.426 -12.450 48.533 1.00 79.81 165 ARG A O 1
#

Sequence (165 aa):
MYNSQSTYESLVDVCVNSAMANIRSMTTDQLNDLLYNESRFNGLVDSLPQIRSLPTEREAGLAQNKSLAEWNLAQEPKLTQLRKQVKDLYGQATSLRTETEALKSKLDEISSSKSLDTTSNLLQVAAQEADDDAEGTAKAFLAGTISIEQFLKDLLEKKALAHLR

InterPro domains:
  IPR009851 Modifier of rudimentary, Modr [PF07200] (25-165)
  IPR009851 Modifier of rudimentary, Modr [PS51314] (97-165)

Secondary structure (DSSP, 8-state):
-THHHHHHHHHHHHHHHHHHHHHTTS-HHHHHHHHH-HHHHHHHHHHSHHHHHHHHHHHHHHHHHHHHHHHHHHHHHHHHHHHHHHHHHHHHHHHHHHHHHHHHHHHHHHHHHT-HHHHHHHHHHHHHHHHHHHHHHHHHHHTTSS-HHHHHHHHHHHHHHHHH-

Organism: Necator americanus (NCBI:txid51031)

Foldseek 3Di:
DPPVVVVVVVLVVVLVVQLVVVLVPDDPVVNVCCVPPVVVVVVSSCPRPSNVCVVVVVVVVVVVVVVVVVVVVVCVVVVVVVVVVVVVVVVVVVVVVVVVVVVVVVVVVVCVCPPPVNVVVVLLVQLVVLVVVLVVLVVCVVVVVDDPVRSVVSNVVSNVRSVVD

Radius of gyration: 52.13 Å; chains: 1; bounding box: 91×29×133 Å